Protein AF-A0A167CIT5-F1 (afdb_monomer)

Secondary structure (DSSP, 8-state):
--STTPPSEEEEEEETTEEEEEEEETTEEEETTS--EEEE---HHHHHHHHHHHH---HHHHHHHHTHHHHHHTT-TTTSS---TTS---EEEEEEEEETTEEEEEEEEEEETTEEEEE----------

Sequence (129 aa):
MHLLGSPDGIYQWMNGDSSCNIKKEGHRLTLHNSDTIAGSSVTLLESVNNLLQWSKSSIPSVLLTVTAGPASMLGLHGIKGTLDVGADADFVILSERETTEGKALVIDEVWKFGKRMYQKAHNSSGNDI

pLDDT: mean 91.32, std 12.37, range [38.47, 98.56]

Structure (mmCIF, N/CA/C/O backbone):
data_AF-A0A167CIT5-F1
#
_entry.id   AF-A0A167CIT5-F1
#
loop_
_atom_site.group_PDB
_atom_site.id
_atom_site.type_symbol
_atom_site.label_atom_id
_atom_site.label_alt_id
_atom_site.label_comp_id
_atom_site.label_asym_id
_atom_site.label_entity_id
_atom_site.label_seq_id
_atom_site.pdbx_PDB_ins_code
_atom_site.Cartn_x
_atom_site.Cartn_y
_atom_site.Cartn_z
_atom_site.occupancy
_atom_site.B_iso_or_equiv
_atom_site.auth_seq_id
_atom_site.auth_comp_id
_atom_site.auth_asym_id
_atom_site.auth_atom_id
_atom_site.pdbx_PDB_model_num
ATOM 1 N N . MET A 1 1 ? 2.120 -5.869 -9.625 1.00 60.91 1 MET A N 1
ATOM 2 C CA . MET A 1 1 ? 3.573 -5.664 -9.435 1.00 60.91 1 MET A CA 1
ATOM 3 C C . MET A 1 1 ? 4.235 -7.018 -9.221 1.00 60.91 1 MET A C 1
ATOM 5 O O . MET A 1 1 ? 4.125 -7.547 -8.128 1.00 60.91 1 MET A O 1
ATOM 9 N N . HIS A 1 2 ? 4.852 -7.607 -10.249 1.00 77.56 2 HIS A N 1
ATOM 10 C CA . HIS A 1 2 ? 5.524 -8.913 -10.124 1.00 77.56 2 HIS A CA 1
ATOM 11 C C . HIS A 1 2 ? 6.919 -8.807 -9.473 1.00 77.56 2 HIS A C 1
ATOM 13 O O . HIS A 1 2 ? 7.367 -9.744 -8.829 1.00 77.56 2 HIS A O 1
ATOM 19 N N . LEU A 1 3 ? 7.579 -7.647 -9.595 1.00 90.69 3 LEU A N 1
ATOM 20 C CA . LEU A 1 3 ? 8.964 -7.446 -9.141 1.00 90.69 3 LEU A CA 1
ATOM 21 C C . LEU A 1 3 ? 9.091 -6.909 -7.704 1.00 90.69 3 LEU A C 1
ATOM 23 O O . LEU A 1 3 ? 10.188 -6.887 -7.145 1.00 90.69 3 LEU A O 1
ATOM 27 N N . LEU A 1 4 ? 7.984 -6.491 -7.083 1.00 91.25 4 LEU A N 1
ATOM 28 C CA . LEU A 1 4 ? 7.962 -6.131 -5.664 1.00 91.25 4 LEU A CA 1
ATOM 29 C C . LEU A 1 4 ? 8.240 -7.391 -4.826 1.00 91.25 4 LEU A C 1
ATOM 31 O O . LEU A 1 4 ? 7.553 -8.395 -4.989 1.00 91.25 4 LEU A O 1
ATOM 35 N N . GLY A 1 5 ? 9.246 -7.341 -3.950 1.00 89.81 5 GLY A N 1
ATOM 36 C CA . GLY A 1 5 ? 9.682 -8.488 -3.139 1.00 89.81 5 GLY A CA 1
ATOM 37 C C . GLY A 1 5 ? 10.641 -9.462 -3.839 1.00 89.81 5 GLY A C 1
ATOM 38 O O . GLY A 1 5 ? 11.119 -10.395 -3.202 1.00 89.81 5 GLY A O 1
ATOM 39 N N . SER A 1 6 ? 10.964 -9.244 -5.118 1.00 93.12 6 SER A N 1
ATOM 40 C CA . SER A 1 6 ? 12.013 -10.007 -5.808 1.00 93.12 6 SER A CA 1
ATOM 41 C C . SER A 1 6 ? 13.415 -9.477 -5.459 1.00 93.12 6 SER A C 1
ATOM 43 O O . SER A 1 6 ? 13.545 -8.284 -5.154 1.00 93.12 6 SER A O 1
ATOM 45 N N . PRO A 1 7 ? 14.475 -10.307 -5.525 1.00 95.19 7 PRO A N 1
ATOM 46 C CA . PRO A 1 7 ? 15.859 -9.837 -5.453 1.00 95.19 7 PRO A CA 1
ATOM 47 C C . PRO A 1 7 ? 16.184 -8.791 -6.526 1.00 95.19 7 PRO A C 1
ATOM 49 O O . PRO A 1 7 ? 15.413 -8.558 -7.455 1.00 95.19 7 PRO A O 1
ATOM 52 N N . ASP A 1 8 ? 17.326 -8.131 -6.394 1.00 96.06 8 ASP A N 1
ATOM 53 C CA . ASP A 1 8 ? 17.829 -7.279 -7.470 1.00 96.06 8 ASP A CA 1
ATOM 54 C C . ASP A 1 8 ? 18.334 -8.141 -8.629 1.00 96.06 8 ASP A C 1
ATOM 56 O O . ASP A 1 8 ? 18.877 -9.230 -8.427 1.00 96.06 8 ASP A O 1
ATOM 60 N N . GLY A 1 9 ? 18.112 -7.677 -9.857 1.00 95.62 9 GLY A N 1
ATOM 61 C CA . GLY A 1 9 ? 18.368 -8.483 -11.045 1.00 95.62 9 GLY A CA 1
ATOM 62 C C . GLY A 1 9 ? 17.699 -7.955 -12.307 1.00 95.62 9 GLY A C 1
ATOM 63 O O . GLY A 1 9 ? 17.103 -6.878 -12.324 1.00 95.62 9 GLY A O 1
ATOM 64 N N . ILE A 1 10 ? 17.820 -8.729 -13.383 1.00 95.88 10 ILE A N 1
ATOM 65 C CA . ILE A 1 10 ? 17.223 -8.427 -14.685 1.00 95.88 10 ILE A CA 1
ATOM 66 C C . ILE A 1 10 ? 16.092 -9.420 -14.934 1.00 95.88 10 ILE A C 1
ATOM 68 O O . ILE A 1 10 ? 16.295 -10.630 -14.861 1.00 95.88 10 ILE A O 1
ATOM 72 N N . TYR A 1 11 ? 14.912 -8.896 -15.246 1.00 94.25 11 TYR A N 1
ATOM 73 C CA . TYR A 1 11 ? 13.688 -9.666 -15.413 1.00 94.25 11 TYR A CA 1
ATOM 74 C C . TYR A 1 11 ? 13.092 -9.418 -16.791 1.00 94.25 11 TYR A C 1
ATOM 76 O O . TYR A 1 11 ? 12.956 -8.270 -17.216 1.00 94.25 11 TYR A O 1
ATOM 84 N N . GLN A 1 12 ? 12.707 -10.490 -17.480 1.00 93.50 12 GLN A N 1
ATOM 85 C CA . GLN A 1 12 ? 11.977 -10.371 -18.735 1.00 93.50 12 GLN A CA 1
ATOM 86 C C . GLN A 1 12 ? 10.555 -9.869 -18.460 1.00 93.50 12 GLN A C 1
ATOM 88 O O . GLN A 1 12 ? 9.881 -10.339 -17.541 1.00 93.50 12 GLN A O 1
ATOM 93 N N . TRP A 1 13 ? 10.096 -8.916 -19.263 1.00 89.00 13 TRP A N 1
ATOM 94 C CA . TRP A 1 13 ? 8.768 -8.330 -19.168 1.00 89.00 13 TRP A CA 1
ATOM 95 C C . TRP A 1 13 ? 8.132 -8.209 -20.550 1.00 89.00 13 TRP A C 1
ATOM 97 O O . TRP A 1 13 ? 8.787 -7.841 -21.523 1.00 89.00 13 TRP A O 1
ATOM 107 N N . MET A 1 14 ? 6.835 -8.493 -20.628 1.00 86.44 14 MET A N 1
ATOM 108 C CA . MET A 1 14 ? 6.043 -8.296 -21.840 1.00 86.44 14 MET A CA 1
ATOM 109 C C . MET A 1 14 ? 5.246 -7.000 -21.721 1.00 86.44 14 MET A C 1
ATOM 111 O O . MET A 1 14 ? 4.420 -6.849 -20.821 1.00 86.44 14 MET A O 1
ATOM 115 N N . ASN A 1 15 ? 5.490 -6.067 -22.638 1.00 78.94 15 ASN A N 1
ATOM 116 C CA . ASN A 1 15 ? 4.713 -4.845 -22.788 1.00 78.94 15 ASN A CA 1
ATOM 117 C C . ASN A 1 15 ? 3.872 -4.935 -24.069 1.00 78.94 15 ASN A C 1
ATOM 119 O O . ASN A 1 15 ? 4.346 -4.599 -25.156 1.00 78.94 15 ASN A O 1
ATOM 123 N N . GLY A 1 16 ? 2.643 -5.443 -23.942 1.00 81.94 16 GLY A N 1
ATOM 124 C CA . GLY A 1 16 ? 1.830 -5.828 -25.098 1.00 81.94 16 GLY A CA 1
ATOM 125 C C . GLY A 1 16 ? 2.513 -6.952 -25.880 1.00 81.94 16 GLY A C 1
ATOM 126 O O . GLY A 1 16 ? 2.895 -7.962 -25.292 1.00 81.94 16 GLY A O 1
ATOM 127 N N . ASP A 1 17 ? 2.724 -6.736 -27.178 1.00 85.69 17 ASP A N 1
ATOM 128 C CA . ASP A 1 17 ? 3.361 -7.711 -28.077 1.00 85.69 17 ASP A CA 1
ATOM 129 C C . ASP A 1 17 ? 4.901 -7.652 -28.067 1.00 85.69 17 ASP A C 1
ATOM 131 O O . ASP A 1 17 ? 5.565 -8.427 -28.754 1.00 85.69 17 ASP A O 1
ATOM 135 N N . SER A 1 18 ? 5.500 -6.719 -27.318 1.00 82.38 18 SER A N 1
ATOM 136 C CA . SER A 1 18 ? 6.953 -6.522 -27.278 1.00 82.38 18 SER A CA 1
ATOM 137 C C . SER A 1 18 ? 7.565 -7.032 -25.975 1.00 82.38 18 SER A C 1
ATOM 139 O O . SER A 1 18 ? 7.132 -6.664 -24.883 1.00 82.38 18 SER A O 1
ATOM 141 N N . SER A 1 19 ? 8.629 -7.831 -26.085 1.00 86.44 19 SER A N 1
ATOM 142 C CA . SER A 1 19 ? 9.447 -8.244 -24.940 1.00 86.44 19 SER A CA 1
ATOM 143 C C . SER A 1 19 ? 10.528 -7.201 -24.659 1.00 86.44 19 SER A C 1
ATOM 145 O O . SER A 1 19 ? 11.283 -6.819 -25.552 1.00 86.44 19 SER A O 1
ATOM 147 N N . CYS A 1 20 ? 10.659 -6.793 -23.402 1.00 89.88 20 CYS A N 1
ATOM 148 C CA . CYS A 1 20 ? 11.774 -5.997 -22.903 1.00 89.88 20 CYS A CA 1
ATOM 149 C C . CYS A 1 20 ? 12.357 -6.631 -21.633 1.00 89.88 20 CYS A C 1
ATOM 151 O O . CYS A 1 20 ? 11.809 -7.586 -21.085 1.00 89.88 20 CYS A O 1
ATOM 153 N N . ASN A 1 21 ? 13.489 -6.104 -21.173 1.00 94.75 21 ASN A N 1
ATOM 154 C CA . ASN A 1 21 ? 14.092 -6.499 -19.907 1.00 94.75 21 ASN A CA 1
ATOM 155 C C . ASN A 1 21 ? 14.015 -5.320 -18.939 1.00 94.75 21 ASN A C 1
ATOM 157 O O . ASN A 1 21 ? 14.377 -4.200 -19.303 1.00 94.75 21 ASN A O 1
ATOM 161 N N . ILE A 1 22 ? 13.565 -5.575 -17.715 1.00 95.12 22 ILE A N 1
ATOM 162 C CA . ILE A 1 22 ? 13.522 -4.605 -16.622 1.00 95.12 22 ILE A CA 1
ATOM 163 C C . ILE A 1 22 ? 14.672 -4.918 -15.668 1.00 95.12 22 ILE A C 1
ATOM 165 O O . ILE A 1 22 ? 14.804 -6.044 -15.191 1.00 95.12 22 ILE A O 1
ATOM 169 N N . LYS A 1 23 ? 15.499 -3.917 -15.379 1.00 95.94 23 LYS A N 1
ATOM 170 C CA . LYS A 1 23 ? 16.511 -3.959 -14.327 1.00 95.94 23 LYS A CA 1
ATOM 171 C C . LYS A 1 23 ? 15.875 -3.492 -13.019 1.00 95.94 23 LYS A C 1
ATOM 173 O O . LYS A 1 23 ? 15.287 -2.411 -12.973 1.00 95.94 23 LYS A O 1
ATOM 178 N N . LYS A 1 24 ? 15.999 -4.300 -11.967 1.00 95.44 24 LYS A N 1
ATOM 179 C CA . LYS A 1 24 ? 15.584 -3.965 -10.605 1.00 95.44 24 LYS A CA 1
ATOM 180 C C . LYS A 1 24 ? 16.805 -3.723 -9.724 1.00 95.44 24 LYS A C 1
ATOM 182 O O . LYS A 1 24 ? 17.649 -4.606 -9.599 1.00 95.44 24 LYS A O 1
ATOM 187 N N . GLU A 1 25 ? 16.827 -2.560 -9.081 1.00 94.19 25 GLU A N 1
ATOM 188 C CA . GLU A 1 25 ? 17.807 -2.169 -8.063 1.00 94.19 25 GLU A CA 1
ATOM 189 C C . GLU A 1 25 ? 17.064 -1.511 -6.890 1.00 94.19 25 GLU A C 1
ATOM 191 O O . GLU A 1 25 ? 16.586 -0.377 -6.992 1.00 94.19 25 GLU A O 1
ATOM 196 N N . GLY A 1 26 ? 16.896 -2.240 -5.784 1.00 92.75 26 GLY A N 1
ATOM 197 C CA . GLY A 1 26 ? 16.072 -1.815 -4.651 1.00 92.75 26 GLY A CA 1
ATOM 198 C C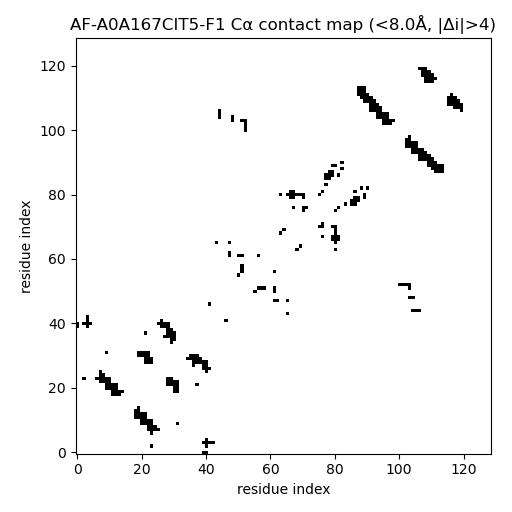 . GLY A 1 26 ? 14.624 -1.497 -5.059 1.00 92.75 26 GLY A C 1
ATOM 199 O O . GLY A 1 26 ? 13.884 -2.375 -5.524 1.00 92.75 26 GLY A O 1
ATOM 200 N N . HIS A 1 27 ? 14.217 -0.234 -4.870 1.00 91.44 27 HIS A N 1
ATOM 201 C CA . HIS A 1 27 ? 12.900 0.307 -5.255 1.00 91.44 27 HIS A CA 1
ATOM 202 C C . HIS A 1 27 ? 12.832 0.822 -6.706 1.00 91.44 27 HIS A C 1
ATOM 204 O O . HIS A 1 27 ? 11.744 1.132 -7.205 1.00 91.44 27 HIS A O 1
ATOM 210 N N . ARG A 1 28 ? 13.985 0.961 -7.377 1.00 93.25 28 ARG A N 1
ATOM 211 C CA . ARG A 1 28 ? 14.094 1.535 -8.723 1.00 93.25 28 ARG A CA 1
ATOM 212 C C . ARG A 1 28 ? 13.981 0.433 -9.772 1.00 93.25 28 ARG A C 1
ATOM 214 O O . ARG A 1 28 ? 14.722 -0.548 -9.748 1.00 93.25 28 ARG A O 1
ATOM 221 N N . LEU A 1 29 ? 13.075 0.643 -10.724 1.00 95.12 29 LEU A N 1
ATOM 222 C CA . LEU A 1 29 ? 12.918 -0.192 -11.909 1.00 95.12 29 LEU A CA 1
ATOM 223 C C . LEU A 1 29 ? 13.238 0.633 -13.153 1.00 95.12 29 LEU A C 1
ATOM 225 O O . LEU A 1 29 ? 12.639 1.692 -13.355 1.00 95.12 29 LEU A O 1
ATOM 229 N N . THR A 1 30 ? 14.140 0.146 -14.000 1.00 95.69 30 THR A N 1
ATOM 230 C CA . THR A 1 30 ? 14.446 0.773 -15.293 1.00 95.69 30 THR A CA 1
ATOM 231 C C . THR A 1 30 ? 14.409 -0.229 -16.435 1.00 95.69 30 THR A C 1
ATOM 233 O O . THR A 1 30 ? 14.553 -1.434 -16.231 1.00 95.69 30 THR A O 1
ATOM 236 N N . LEU A 1 31 ? 14.218 0.256 -17.661 1.00 94.75 31 LEU A N 1
ATOM 237 C CA . LEU A 1 31 ? 14.483 -0.555 -18.846 1.00 94.75 31 LEU A CA 1
ATOM 238 C C . LEU A 1 31 ? 15.978 -0.899 -18.891 1.00 94.75 31 LEU A C 1
ATOM 240 O O . LEU A 1 31 ? 16.832 -0.039 -18.689 1.00 94.75 31 LEU A O 1
ATOM 244 N N . HIS A 1 32 ? 16.305 -2.163 -19.145 1.00 92.75 32 HIS A N 1
ATOM 245 C CA . HIS A 1 32 ? 17.688 -2.618 -19.218 1.00 92.75 32 HIS A CA 1
ATOM 246 C C . HIS A 1 32 ? 18.457 -1.837 -20.296 1.00 92.75 32 HIS A C 1
ATOM 248 O O . HIS A 1 32 ? 17.950 -1.641 -21.400 1.00 92.75 32 HIS A O 1
ATOM 254 N N . ASN A 1 33 ? 19.685 -1.417 -19.977 1.00 92.19 33 ASN A N 1
ATOM 255 C CA . ASN A 1 33 ? 20.523 -0.531 -20.799 1.00 92.19 33 ASN A CA 1
ATOM 256 C C . ASN A 1 33 ? 19.949 0.883 -21.027 1.00 92.19 33 ASN A C 1
ATOM 258 O O . ASN A 1 33 ? 20.282 1.533 -22.015 1.00 92.19 33 ASN A O 1
ATOM 262 N N . SER A 1 34 ? 19.086 1.362 -20.130 1.00 93.44 34 SER A N 1
ATOM 263 C CA . SER A 1 34 ? 18.491 2.696 -20.182 1.00 93.44 34 SER A CA 1
ATOM 264 C C . SER A 1 34 ? 18.236 3.244 -18.769 1.00 93.44 34 SER A C 1
ATOM 266 O O . SER A 1 34 ? 18.132 2.493 -17.798 1.00 93.44 34 SER A O 1
ATOM 268 N N . ASP A 1 35 ? 18.101 4.567 -18.658 1.00 94.00 35 ASP A N 1
ATOM 269 C CA . ASP A 1 35 ? 17.648 5.256 -17.442 1.00 94.00 35 ASP A CA 1
ATOM 270 C C . ASP A 1 35 ? 16.124 5.446 -17.376 1.00 94.00 35 ASP A C 1
ATOM 272 O O . ASP A 1 35 ? 15.600 5.961 -16.386 1.00 94.00 35 ASP A O 1
ATOM 276 N N . THR A 1 36 ? 15.388 5.018 -18.404 1.00 95.12 36 THR A N 1
ATOM 277 C CA . THR A 1 36 ? 13.925 5.109 -18.450 1.00 95.12 36 THR A CA 1
ATOM 278 C C . THR A 1 36 ? 13.295 4.268 -17.344 1.00 95.12 36 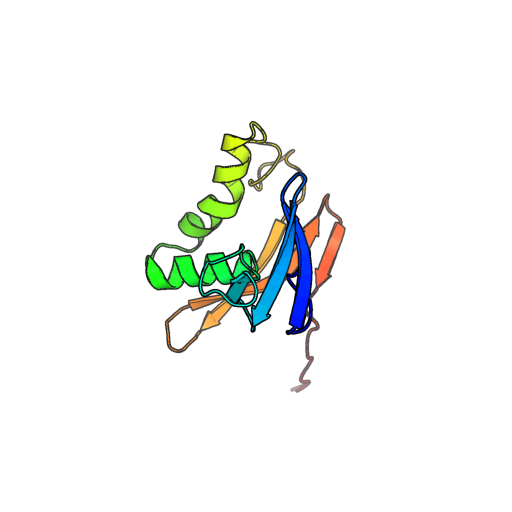THR A C 1
ATOM 280 O O . THR A 1 36 ? 13.513 3.057 -17.278 1.00 95.12 36 THR A O 1
ATOM 283 N N . ILE A 1 37 ? 12.468 4.899 -16.507 1.00 94.50 37 ILE A N 1
ATOM 284 C CA . ILE A 1 37 ? 11.714 4.231 -15.439 1.00 94.50 37 ILE A CA 1
ATOM 285 C C . ILE A 1 37 ? 10.709 3.245 -16.045 1.00 94.50 37 ILE A C 1
ATOM 287 O O . ILE A 1 37 ? 9.960 3.587 -16.958 1.00 94.50 37 ILE A O 1
ATOM 291 N N . ALA A 1 38 ? 10.673 2.030 -15.502 1.00 91.50 38 ALA A N 1
ATOM 292 C CA . ALA A 1 38 ? 9.833 0.930 -15.974 1.00 91.50 38 ALA A CA 1
ATOM 293 C C . ALA A 1 38 ? 8.949 0.373 -14.845 1.00 91.50 38 ALA A C 1
ATOM 295 O O . ALA A 1 38 ? 8.939 -0.823 -14.559 1.00 91.50 38 ALA A O 1
ATOM 296 N N . GLY A 1 39 ? 8.217 1.268 -14.178 1.00 88.69 39 GLY A N 1
ATOM 297 C CA . GLY A 1 39 ? 7.354 0.952 -13.038 1.00 88.69 39 GLY A CA 1
ATOM 298 C C . GLY A 1 39 ? 7.990 1.285 -11.687 1.00 88.69 39 GLY A C 1
ATOM 299 O O . GLY A 1 39 ? 8.894 2.112 -11.596 1.00 88.69 39 GLY A O 1
ATOM 300 N N . SER A 1 40 ? 7.492 0.650 -10.626 1.00 88.62 40 SER A N 1
ATOM 301 C CA . SER A 1 40 ? 7.984 0.819 -9.256 1.00 88.62 40 SER A CA 1
ATOM 302 C C . SER A 1 40 ? 8.015 -0.520 -8.516 1.00 88.62 40 SER A C 1
ATOM 304 O O . SER A 1 40 ? 7.188 -1.396 -8.783 1.00 88.62 40 SER A O 1
ATOM 306 N N . SER A 1 41 ? 8.960 -0.674 -7.587 1.00 93.19 41 SER A N 1
ATOM 307 C CA . SER A 1 41 ? 8.995 -1.758 -6.597 1.00 93.19 41 SER A CA 1
ATOM 308 C C . SER A 1 41 ? 8.863 -1.223 -5.167 1.00 93.19 41 SER A C 1
ATOM 310 O O . SER A 1 41 ? 9.472 -1.763 -4.248 1.00 93.19 41 SER A O 1
ATOM 312 N N . VAL A 1 42 ? 8.054 -0.177 -4.973 1.00 93.75 42 VAL A N 1
ATOM 313 C CA . VAL A 1 42 ? 7.661 0.339 -3.652 1.00 93.75 42 VAL A CA 1
ATOM 314 C C . VAL A 1 42 ? 6.377 -0.332 -3.148 1.00 93.75 42 VAL A C 1
ATOM 316 O O . VAL A 1 42 ? 5.470 -0.647 -3.922 1.00 93.75 42 VAL A O 1
ATOM 319 N N . THR A 1 43 ? 6.275 -0.548 -1.841 1.00 94.25 43 THR A N 1
ATOM 320 C CA . THR A 1 43 ? 5.035 -0.973 -1.181 1.00 94.25 43 THR A CA 1
ATOM 321 C C . THR A 1 43 ? 4.077 0.205 -0.977 1.00 94.25 43 THR A C 1
ATOM 323 O O . THR A 1 43 ? 4.454 1.382 -1.012 1.00 94.25 43 THR A O 1
ATOM 326 N N . LEU A 1 44 ? 2.806 -0.104 -0.7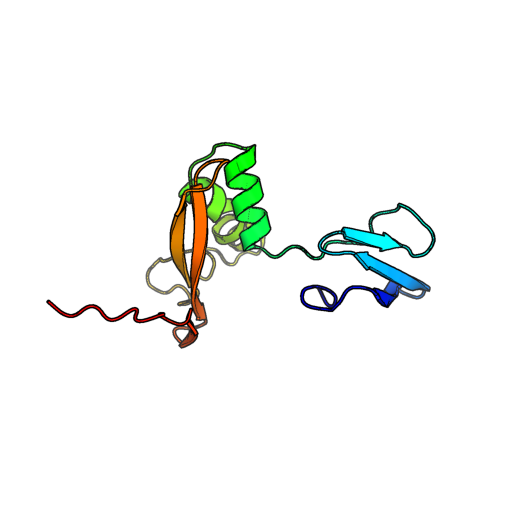08 1.00 95.81 44 LEU A N 1
ATOM 327 C CA . LEU A 1 44 ? 1.815 0.926 -0.398 1.00 95.81 44 LEU A CA 1
ATOM 328 C C . LEU A 1 44 ? 2.142 1.662 0.912 1.00 95.81 44 LEU A C 1
ATOM 330 O O . LEU A 1 44 ? 1.998 2.878 0.968 1.00 95.81 44 LEU A O 1
ATOM 334 N N . LEU A 1 45 ? 2.628 0.953 1.942 1.00 95.88 45 LEU A N 1
ATOM 335 C CA . LEU A 1 45 ? 2.981 1.568 3.227 1.00 95.88 45 LEU A CA 1
ATOM 336 C C . LEU A 1 45 ? 4.191 2.503 3.103 1.00 95.88 45 LEU A C 1
ATOM 338 O O . LEU A 1 45 ? 4.176 3.593 3.665 1.00 95.88 45 LEU A O 1
ATOM 342 N N . GLU A 1 46 ? 5.214 2.116 2.338 1.00 95.19 46 GLU A N 1
ATOM 343 C CA . GLU A 1 46 ? 6.341 3.008 2.028 1.00 95.19 46 GLU A CA 1
ATOM 344 C C . GLU A 1 46 ? 5.855 4.266 1.294 1.00 95.19 46 GLU A C 1
ATOM 346 O O . GLU A 1 46 ? 6.239 5.372 1.659 1.00 95.19 46 GLU A O 1
ATOM 351 N N . SER A 1 47 ? 4.939 4.124 0.329 1.00 96.25 47 SER A N 1
ATOM 352 C CA . SER A 1 47 ? 4.342 5.273 -0.375 1.00 96.25 47 SER A CA 1
ATOM 353 C C . SER A 1 47 ? 3.555 6.194 0.566 1.00 96.25 47 SER A C 1
ATOM 355 O O . SER A 1 47 ? 3.663 7.414 0.465 1.00 96.25 47 SER A O 1
ATOM 357 N N . VAL A 1 48 ? 2.797 5.619 1.506 1.00 97.06 48 VAL A N 1
ATOM 358 C CA . VAL A 1 48 ? 2.071 6.355 2.555 1.00 97.06 48 VAL A CA 1
ATOM 359 C C . VAL A 1 48 ? 3.036 7.124 3.453 1.00 97.06 48 VAL A C 1
ATOM 361 O O . VAL A 1 48 ? 2.820 8.307 3.700 1.00 97.06 48 VAL A O 1
ATOM 364 N N . ASN A 1 49 ? 4.116 6.487 3.909 1.00 96.69 49 ASN A N 1
ATOM 365 C CA . ASN A 1 49 ? 5.116 7.135 4.755 1.00 96.69 49 ASN A CA 1
ATOM 366 C C . ASN A 1 49 ? 5.856 8.252 4.012 1.00 96.69 49 ASN A C 1
ATOM 368 O O . ASN A 1 49 ? 6.015 9.336 4.569 1.00 96.69 49 ASN A O 1
ATOM 372 N N . ASN A 1 50 ? 6.211 8.042 2.741 1.00 95.25 50 ASN A N 1
ATOM 373 C CA . ASN A 1 50 ? 6.779 9.089 1.892 1.00 95.25 50 ASN A CA 1
ATOM 374 C C . ASN A 1 50 ? 5.817 10.281 1.775 1.00 95.25 50 ASN A C 1
ATOM 376 O O . ASN A 1 50 ? 6.208 11.423 2.001 1.00 95.25 50 ASN A O 1
ATOM 380 N N . LEU A 1 51 ? 4.534 10.030 1.487 1.00 96.31 51 LEU A N 1
ATOM 381 C CA . LEU A 1 51 ? 3.536 11.094 1.368 1.00 96.31 51 LEU A CA 1
ATOM 382 C C . LEU A 1 51 ? 3.329 11.842 2.692 1.00 96.31 51 LEU A C 1
ATOM 384 O O . LEU A 1 51 ? 3.219 13.070 2.692 1.00 96.31 51 LEU A O 1
ATOM 388 N N . LEU A 1 52 ? 3.311 11.128 3.817 1.00 95.06 52 LEU A N 1
ATOM 389 C CA . LEU A 1 52 ? 3.220 11.721 5.149 1.00 95.06 52 LEU A CA 1
ATOM 390 C C . LEU A 1 52 ? 4.418 12.642 5.420 1.00 95.06 52 LEU A C 1
ATOM 392 O O . LEU A 1 52 ? 4.244 13.799 5.809 1.00 95.06 52 LEU A O 1
ATOM 396 N N . GLN A 1 53 ? 5.631 12.159 5.147 1.00 93.88 53 GLN A N 1
ATOM 397 C CA . GLN A 1 53 ? 6.864 12.910 5.359 1.00 93.88 53 GLN A CA 1
ATOM 398 C C . GLN A 1 53 ? 6.989 14.124 4.437 1.00 93.88 53 GLN A C 1
ATOM 400 O O . GLN A 1 53 ? 7.432 15.177 4.897 1.00 93.88 53 GLN A O 1
ATOM 405 N N . TRP A 1 54 ? 6.615 14.005 3.163 1.00 94.81 54 TRP A N 1
ATOM 406 C CA . TRP A 1 54 ? 6.784 15.075 2.177 1.00 94.81 54 TRP A CA 1
ATOM 407 C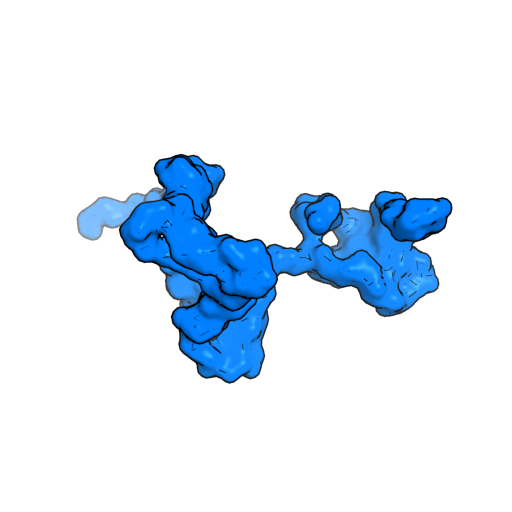 C . TRP A 1 54 ? 5.698 16.140 2.272 1.00 94.81 54 TRP A C 1
ATOM 409 O O . TRP A 1 54 ? 5.998 17.326 2.183 1.00 94.81 54 TRP A O 1
ATOM 419 N N . SER A 1 55 ? 4.441 15.735 2.472 1.00 94.56 55 SER A N 1
ATOM 420 C CA . SER A 1 55 ? 3.319 16.680 2.508 1.00 94.56 55 SER A CA 1
ATOM 421 C C . SER A 1 55 ? 3.086 17.298 3.886 1.00 94.56 55 SER A C 1
ATOM 423 O O . SER A 1 55 ? 2.371 18.292 3.982 1.00 94.56 55 SER A O 1
ATOM 425 N N . LYS A 1 56 ? 3.632 16.694 4.955 1.00 90.06 56 LYS A N 1
ATOM 426 C CA . LYS A 1 56 ? 3.361 17.060 6.359 1.00 90.06 56 LYS A CA 1
ATOM 427 C C . LYS A 1 56 ? 1.863 17.070 6.715 1.00 90.06 56 LYS A C 1
ATOM 429 O O . LYS A 1 56 ? 1.455 17.720 7.675 1.00 90.06 56 LYS A O 1
ATOM 434 N N . SER A 1 57 ? 1.044 16.346 5.949 1.00 95.12 57 SER A N 1
ATOM 435 C CA . SER A 1 57 ? -0.384 16.165 6.223 1.00 95.12 57 SER A CA 1
ATOM 436 C C 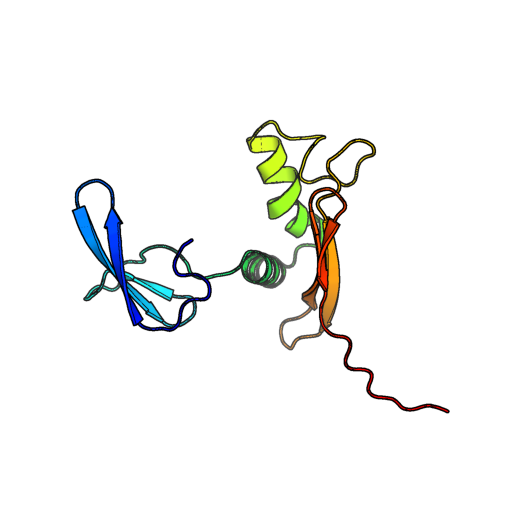. SER A 1 57 ? -0.611 15.261 7.437 1.00 95.12 57 SER A C 1
ATOM 438 O O . SER A 1 57 ? 0.302 14.596 7.921 1.00 95.12 57 SER A O 1
ATOM 440 N N . SER A 1 58 ? -1.844 15.209 7.938 1.00 95.12 58 SER A N 1
ATOM 441 C CA . SER A 1 58 ? -2.204 14.290 9.019 1.00 95.12 58 SER A CA 1
ATOM 442 C C . SER A 1 58 ? -2.309 12.841 8.522 1.00 95.12 58 SER A C 1
ATOM 444 O O . SER A 1 58 ? -2.624 12.589 7.356 1.00 95.12 58 SER A O 1
ATOM 446 N N . ILE A 1 59 ? -2.106 11.881 9.430 1.00 95.56 59 ILE A N 1
ATOM 447 C CA . ILE A 1 59 ? -2.263 10.446 9.142 1.00 95.56 59 ILE A CA 1
ATOM 448 C C . ILE A 1 59 ? -3.642 10.131 8.529 1.00 95.56 59 ILE A C 1
ATOM 450 O O . ILE A 1 59 ? -3.661 9.496 7.474 1.00 95.56 59 ILE A O 1
ATOM 454 N N . PRO A 1 60 ? -4.787 10.596 9.082 1.00 95.81 60 PRO A N 1
ATOM 455 C CA . PRO A 1 60 ? -6.092 10.330 8.475 1.00 95.81 60 PRO A CA 1
ATOM 456 C C . PRO A 1 60 ? -6.197 10.831 7.032 1.00 95.81 60 PRO A C 1
ATOM 458 O O . PRO A 1 60 ? -6.647 10.088 6.163 1.00 95.81 60 PRO A O 1
ATOM 461 N N . SER A 1 61 ? -5.724 12.051 6.750 1.00 96.94 61 SER A N 1
ATOM 462 C CA . SER A 1 61 ? -5.770 12.621 5.399 1.00 96.94 61 SER A CA 1
ATOM 463 C C . SER A 1 61 ? -4.949 11.808 4.404 1.00 96.94 61 SER A C 1
ATOM 465 O O . SER A 1 61 ? -5.411 11.552 3.296 1.00 96.94 61 SER A O 1
ATOM 467 N N . VAL A 1 62 ? -3.753 11.362 4.798 1.00 97.25 62 VAL A N 1
ATOM 468 C CA . VAL A 1 62 ? -2.906 10.515 3.949 1.00 97.25 62 VAL A CA 1
ATOM 469 C C . VAL A 1 62 ? -3.557 9.152 3.721 1.00 97.25 62 VAL A C 1
ATOM 471 O O . VAL A 1 62 ? -3.616 8.696 2.580 1.00 97.25 62 VAL A O 1
ATOM 474 N N . LEU A 1 63 ? -4.094 8.513 4.765 1.00 97.38 63 LEU A N 1
ATOM 475 C CA . LEU A 1 63 ? -4.738 7.203 4.637 1.00 97.38 63 LEU A CA 1
ATOM 476 C C . LEU A 1 63 ? -5.947 7.246 3.695 1.00 97.38 63 LEU A C 1
ATOM 478 O O . LEU A 1 63 ? -6.096 6.336 2.883 1.00 97.38 63 LEU A O 1
ATOM 482 N N . LEU A 1 64 ? -6.741 8.324 3.706 1.00 97.38 64 LEU A N 1
ATOM 483 C CA . LEU A 1 64 ? -7.859 8.498 2.768 1.00 97.38 64 LEU A CA 1
ATOM 484 C C . LEU A 1 64 ? -7.423 8.411 1.296 1.00 97.38 64 LEU A C 1
ATOM 486 O O . LEU A 1 64 ? -8.183 7.900 0.471 1.00 97.38 64 LEU A O 1
ATOM 490 N N . THR A 1 65 ? -6.203 8.849 0.958 1.00 97.81 65 THR A N 1
ATOM 491 C CA . THR A 1 65 ? -5.682 8.797 -0.425 1.00 97.81 65 THR A CA 1
ATOM 492 C C . THR A 1 65 ? -5.446 7.375 -0.935 1.00 97.81 65 THR A C 1
ATOM 494 O O . THR A 1 65 ? -5.436 7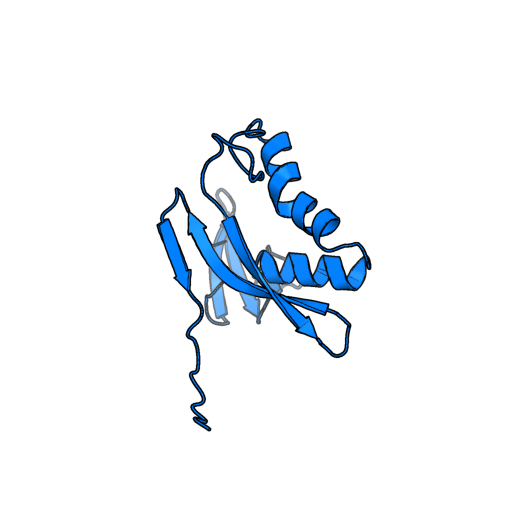.153 -2.144 1.00 97.81 65 THR A O 1
ATOM 497 N N . VAL A 1 66 ? -5.300 6.405 -0.029 1.00 97.50 66 VAL A N 1
ATOM 498 C CA . VAL A 1 66 ? -5.036 4.996 -0.355 1.00 97.50 66 VAL A CA 1
ATOM 499 C C . VAL A 1 66 ? -6.161 4.050 0.081 1.00 97.50 66 VAL A C 1
ATOM 501 O O . VAL A 1 66 ? -6.086 2.856 -0.200 1.00 97.50 66 VAL A O 1
ATOM 504 N N . THR A 1 67 ? -7.210 4.562 0.734 1.00 98.12 67 THR A N 1
ATOM 505 C CA . THR A 1 67 ? -8.392 3.793 1.157 1.00 98.12 67 THR A CA 1
ATOM 506 C C . THR A 1 67 ? -9.673 4.312 0.495 1.00 98.12 67 THR A C 1
ATOM 508 O O . THR A 1 67 ? -10.067 3.816 -0.562 1.00 98.12 67 THR A O 1
ATOM 511 N N . ALA A 1 68 ? -10.323 5.318 1.084 1.00 97.94 68 ALA A N 1
ATOM 512 C CA . ALA A 1 68 ? -11.624 5.828 0.661 1.00 97.94 68 ALA A CA 1
ATOM 513 C C . ALA A 1 68 ? -11.590 6.469 -0.736 1.00 97.94 68 ALA A C 1
ATOM 515 O O . ALA A 1 68 ? -12.539 6.311 -1.502 1.00 97.94 68 ALA A O 1
ATOM 516 N N . GLY A 1 69 ? -10.497 7.154 -1.093 1.00 97.88 69 GLY A N 1
ATOM 517 C CA . GLY A 1 69 ? -10.326 7.783 -2.406 1.00 97.88 69 GLY A CA 1
ATOM 518 C C . GLY A 1 69 ? -10.422 6.770 -3.555 1.00 97.88 69 GLY A C 1
ATOM 519 O O . GLY A 1 69 ? -11.341 6.875 -4.373 1.00 97.88 69 GLY A O 1
ATOM 520 N N . PRO A 1 70 ? -9.544 5.749 -3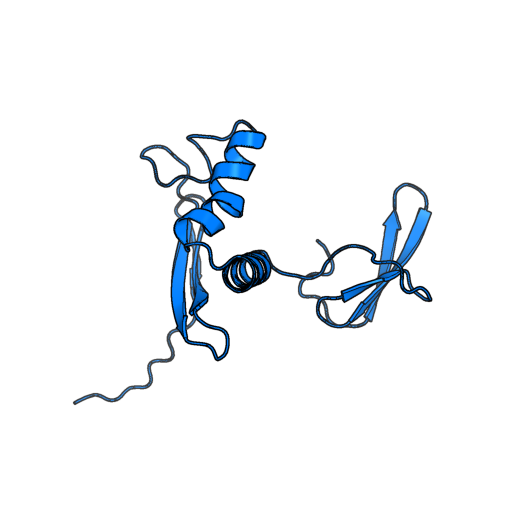.604 1.00 98.12 70 PRO A N 1
ATOM 521 C CA . PRO A 1 70 ? -9.624 4.687 -4.605 1.00 98.12 70 PRO A CA 1
ATOM 522 C C . PRO A 1 70 ? -10.939 3.900 -4.561 1.00 98.12 70 PRO A C 1
ATOM 524 O O . PRO A 1 70 ? -11.479 3.570 -5.615 1.00 98.12 70 PRO A O 1
ATOM 527 N N . ALA A 1 71 ? -11.488 3.622 -3.370 1.00 98.31 71 ALA A N 1
ATOM 528 C CA . ALA A 1 71 ? -12.769 2.926 -3.250 1.00 98.31 71 ALA A CA 1
ATOM 529 C C . ALA A 1 71 ? -13.912 3.722 -3.899 1.00 98.31 71 ALA A C 1
ATOM 531 O O . ALA A 1 71 ? -14.690 3.163 -4.666 1.00 98.31 71 ALA A O 1
ATOM 532 N N . SER A 1 72 ? -13.977 5.033 -3.657 1.00 97.81 72 SER A N 1
ATOM 533 C CA . SER A 1 72 ? -14.964 5.916 -4.281 1.00 97.81 72 SER A CA 1
ATOM 534 C C . SER A 1 72 ? -14.801 5.972 -5.802 1.00 97.81 72 SER A C 1
ATOM 536 O O . SER A 1 72 ? -15.772 5.765 -6.529 1.00 97.81 72 SER A O 1
ATOM 538 N N . MET A 1 73 ? -13.564 6.138 -6.290 1.00 98.19 73 MET A N 1
ATOM 539 C CA . MET A 1 73 ? -13.249 6.165 -7.726 1.00 98.19 73 MET A CA 1
ATOM 540 C C . MET A 1 73 ? -13.717 4.899 -8.462 1.00 98.19 73 MET A C 1
ATOM 542 O O . MET A 1 73 ? -14.114 4.970 -9.622 1.00 98.19 73 MET A O 1
ATOM 546 N N . LEU A 1 74 ? -13.682 3.747 -7.788 1.00 98.25 74 LEU A N 1
ATOM 547 C CA . LEU A 1 74 ? -14.093 2.454 -8.338 1.00 98.25 74 LEU A CA 1
ATOM 548 C C . LEU A 1 74 ? -15.566 2.100 -8.061 1.00 98.25 74 LEU A C 1
ATOM 550 O O . LEU A 1 74 ? -15.992 1.000 -8.402 1.00 98.25 74 LEU A O 1
ATOM 554 N N . GLY A 1 75 ? -16.345 2.990 -7.436 1.00 98.00 75 GLY A N 1
ATOM 555 C CA . GLY A 1 75 ? -17.746 2.721 -7.089 1.00 98.00 75 GLY A CA 1
ATOM 556 C C . GLY A 1 75 ? -17.934 1.729 -5.933 1.00 98.00 75 GLY A C 1
ATOM 557 O O . GLY A 1 75 ? -18.999 1.140 -5.800 1.00 98.00 75 GLY A O 1
ATOM 558 N N . LEU A 1 76 ? -16.914 1.546 -5.091 1.00 98.19 76 LEU A N 1
ATOM 559 C CA . LEU A 1 76 ? -16.890 0.625 -3.946 1.00 98.19 76 LEU A CA 1
ATOM 560 C C . LEU A 1 76 ? -17.061 1.335 -2.592 1.00 98.19 76 LEU A C 1
ATOM 562 O O . LEU A 1 76 ? -16.790 0.744 -1.544 1.00 98.19 76 LEU A O 1
ATOM 566 N N . HIS A 1 77 ? -17.466 2.606 -2.592 1.00 95.69 77 HIS A N 1
ATOM 567 C CA . HIS A 1 77 ? -17.734 3.349 -1.359 1.00 95.69 77 HIS A CA 1
ATOM 568 C C . HIS A 1 77 ? -18.797 2.632 -0.507 1.00 95.69 77 HIS A C 1
ATOM 570 O O . HIS A 1 77 ? -19.724 2.025 -1.038 1.00 95.69 77 HIS A O 1
ATOM 576 N N . GLY A 1 78 ? -18.640 2.656 0.817 1.00 94.81 78 GLY A N 1
ATOM 577 C CA . GLY A 1 78 ? -19.511 1.920 1.746 1.00 94.81 78 GLY A CA 1
ATOM 578 C C . GLY A 1 78 ? -19.248 0.408 1.823 1.00 94.81 78 GLY A C 1
ATOM 579 O O . GLY A 1 78 ? -19.714 -0.227 2.760 1.00 94.81 78 GLY A O 1
ATOM 580 N N . ILE A 1 79 ? -18.472 -0.167 0.893 1.00 97.94 79 ILE A N 1
ATOM 581 C CA . ILE A 1 79 ? -18.066 -1.586 0.907 1.00 97.94 79 ILE A CA 1
ATOM 582 C C . ILE A 1 79 ? -16.568 -1.725 1.207 1.00 97.94 79 ILE A C 1
ATOM 584 O O . ILE A 1 79 ? -16.170 -2.582 1.992 1.00 97.94 79 ILE A O 1
ATOM 588 N N . LYS A 1 80 ? -15.725 -0.887 0.588 1.00 98.25 80 LYS A N 1
ATOM 589 C CA . LYS A 1 80 ? -14.262 -0.866 0.749 1.00 98.25 80 LYS A CA 1
ATOM 590 C C . LYS A 1 80 ? -13.773 0.511 1.183 1.00 98.25 80 LYS A C 1
ATOM 592 O O . LYS A 1 80 ? -14.408 1.528 0.922 1.00 98.25 80 LYS A O 1
ATOM 597 N N . GLY A 1 81 ? -12.589 0.537 1.795 1.00 97.25 81 GLY A N 1
ATOM 598 C CA . GLY A 1 81 ? -11.898 1.780 2.146 1.00 97.25 81 GLY A CA 1
ATOM 599 C C . GLY A 1 81 ? -12.535 2.566 3.297 1.00 97.25 81 GLY A C 1
ATOM 600 O O . GLY A 1 81 ? -12.144 3.709 3.514 1.00 97.25 81 GLY A O 1
ATOM 601 N N . THR A 1 82 ? -13.482 1.964 4.023 1.00 97.44 82 THR A N 1
ATOM 602 C CA . THR A 1 82 ? -14.159 2.525 5.200 1.00 97.44 82 THR A CA 1
ATOM 603 C C . THR A 1 82 ? -14.215 1.492 6.333 1.00 97.44 82 THR A C 1
ATOM 605 O O . THR A 1 82 ? -14.016 0.303 6.091 1.00 97.44 82 THR A O 1
ATOM 608 N N . LEU A 1 83 ? -14.487 1.951 7.556 1.00 97.19 83 LEU A N 1
ATOM 609 C CA . LEU A 1 83 ? -14.741 1.122 8.743 1.00 97.19 83 LEU A CA 1
ATOM 610 C C . LEU A 1 83 ? -16.223 1.154 9.165 1.00 97.19 83 LEU A C 1
ATOM 612 O O . LEU A 1 83 ? -16.552 0.840 10.308 1.00 97.19 83 LEU A O 1
ATOM 616 N N . ASP A 1 84 ? -17.113 1.564 8.259 1.00 97.38 84 ASP A N 1
ATOM 617 C CA . ASP A 1 84 ? -18.552 1.616 8.511 1.00 97.38 84 ASP A CA 1
ATOM 618 C C . ASP A 1 84 ? -19.153 0.219 8.724 1.00 97.38 84 ASP A C 1
ATOM 620 O O . ASP A 1 84 ? -18.702 -0.788 8.170 1.00 97.38 84 ASP A O 1
ATOM 624 N N . VAL A 1 85 ? -20.232 0.159 9.507 1.00 97.75 85 VAL A N 1
ATOM 625 C CA . VAL A 1 85 ? -20.991 -1.079 9.714 1.00 97.75 85 VAL A CA 1
ATOM 626 C C . VAL A 1 85 ? -21.529 -1.586 8.374 1.00 97.75 85 VAL A C 1
ATOM 628 O O . VAL A 1 85 ? -22.189 -0.853 7.644 1.00 97.75 85 VAL A O 1
ATOM 631 N N . GLY A 1 86 ? -21.283 -2.864 8.082 1.00 96.94 86 GLY A N 1
ATOM 632 C CA . GLY A 1 86 ? -21.716 -3.511 6.840 1.00 96.94 86 GLY A CA 1
ATOM 633 C C . GLY A 1 86 ? -20.694 -3.453 5.702 1.00 96.94 86 GLY A C 1
ATOM 634 O O . GLY A 1 86 ? -20.887 -4.153 4.710 1.00 96.94 86 GLY A O 1
ATOM 635 N N . ALA A 1 87 ? -19.601 -2.696 5.850 1.00 98.38 87 ALA A N 1
ATOM 636 C CA . ALA A 1 87 ? -18.459 -2.779 4.947 1.00 98.38 87 ALA A CA 1
ATOM 637 C C . ALA A 1 87 ? -17.696 -4.102 5.134 1.00 98.38 87 ALA A C 1
ATOM 639 O O . ALA A 1 87 ? -17.807 -4.775 6.166 1.00 98.38 87 ALA A O 1
ATOM 640 N N . ASP A 1 88 ? -16.879 -4.470 4.146 1.00 98.50 88 ASP A N 1
ATOM 641 C CA . ASP A 1 88 ? -15.988 -5.613 4.303 1.00 98.50 88 ASP A CA 1
ATOM 642 C C . ASP A 1 88 ? -14.972 -5.336 5.412 1.00 98.50 88 ASP A C 1
ATOM 644 O O . ASP A 1 88 ? -14.357 -4.271 5.459 1.00 98.50 88 ASP A O 1
ATOM 648 N N . ALA A 1 89 ? -14.741 -6.330 6.272 1.00 98.25 89 ALA A N 1
ATOM 649 C CA . ALA A 1 89 ? -13.752 -6.267 7.346 1.00 98.25 89 ALA A CA 1
ATOM 650 C C . ALA A 1 89 ? -12.309 -6.405 6.805 1.00 98.25 89 ALA A C 1
ATOM 652 O O . ALA A 1 89 ? -11.584 -7.350 7.133 1.00 98.25 89 ALA A O 1
ATOM 653 N N . ASP A 1 90 ? -11.929 -5.456 5.948 1.00 98.31 90 ASP A N 1
ATOM 654 C CA . ASP A 1 90 ? -10.610 -5.243 5.365 1.00 98.31 90 ASP A CA 1
ATOM 655 C C . ASP A 1 90 ? -9.963 -4.036 6.054 1.00 98.31 90 ASP A C 1
ATOM 657 O O . ASP A 1 90 ? -10.264 -2.885 5.738 1.00 98.31 90 ASP A O 1
ATOM 661 N N . PHE A 1 91 ? -9.066 -4.287 7.003 1.00 97.94 91 PHE A N 1
ATOM 662 C CA . PHE A 1 91 ? -8.402 -3.227 7.757 1.00 97.94 91 PHE A CA 1
ATOM 663 C C . PHE A 1 91 ? -6.973 -3.613 8.129 1.00 97.94 91 PHE A C 1
ATOM 665 O O . PHE A 1 91 ? -6.553 -4.765 8.015 1.00 97.94 91 PHE A O 1
ATOM 672 N N . VAL A 1 92 ? -6.208 -2.624 8.572 1.00 98.06 92 VAL A N 1
ATOM 673 C CA . VAL A 1 92 ? -4.852 -2.808 9.087 1.00 98.06 92 VAL A CA 1
ATOM 674 C C . VAL A 1 92 ? -4.756 -2.208 10.479 1.00 98.06 92 VAL A C 1
ATOM 676 O O . VAL A 1 92 ? -5.400 -1.200 10.766 1.00 98.06 92 VAL A O 1
ATOM 679 N N . ILE A 1 93 ? -3.940 -2.822 11.329 1.00 98.00 93 ILE A N 1
ATOM 680 C CA . ILE A 1 93 ? -3.521 -2.233 12.601 1.00 98.00 93 ILE A CA 1
ATOM 681 C C . ILE A 1 93 ? -2.128 -1.659 12.386 1.00 98.00 93 ILE A C 1
ATOM 683 O O . ILE A 1 93 ? -1.234 -2.364 11.910 1.00 98.00 93 ILE A O 1
ATOM 687 N N . LEU A 1 94 ? -1.975 -0.370 12.684 1.00 97.00 94 LEU A N 1
ATOM 688 C CA . LEU A 1 94 ? -0.744 0.378 12.468 1.00 97.00 94 LEU A CA 1
ATOM 689 C C . LEU A 1 94 ? -0.248 0.959 13.791 1.00 97.00 94 LEU A C 1
ATOM 691 O O . LEU A 1 94 ? -1.029 1.569 14.521 1.00 97.00 94 LEU A O 1
ATOM 695 N N . SER A 1 95 ? 1.054 0.851 14.037 1.00 96.25 95 SER A N 1
ATOM 696 C CA . SER A 1 95 ? 1.748 1.612 15.075 1.00 96.25 95 SER A CA 1
ATOM 697 C C . SER A 1 95 ? 2.469 2.810 14.474 1.00 96.25 95 SER A C 1
ATOM 699 O O . SER A 1 95 ? 2.970 2.758 13.347 1.00 96.25 95 SER A O 1
ATOM 701 N N . GLU A 1 96 ? 2.587 3.875 15.260 1.00 95.25 96 GLU A N 1
ATOM 702 C CA . GLU A 1 96 ? 3.463 5.004 14.957 1.00 95.25 96 GLU A CA 1
ATOM 703 C C . GLU A 1 96 ? 4.872 4.740 15.502 1.00 95.25 96 GLU A C 1
ATOM 705 O O . GLU A 1 96 ? 5.051 4.281 16.631 1.00 95.25 96 GLU A O 1
ATOM 710 N N . ARG A 1 97 ? 5.889 5.057 14.702 1.00 92.94 97 ARG A N 1
ATOM 711 C CA . ARG A 1 97 ? 7.297 5.030 15.093 1.00 92.94 97 ARG A CA 1
ATOM 712 C C . ARG A 1 97 ? 7.926 6.391 14.831 1.00 92.94 97 ARG A C 1
ATOM 714 O O . ARG A 1 97 ? 7.782 6.943 13.743 1.00 92.94 97 ARG A O 1
ATOM 721 N N . GLU A 1 98 ? 8.682 6.886 15.803 1.00 90.44 98 GLU A N 1
ATOM 722 C CA . GLU A 1 98 ? 9.519 8.070 15.620 1.00 90.44 98 GLU A CA 1
ATOM 723 C C . GLU A 1 98 ? 10.753 7.739 14.768 1.00 90.44 98 GLU A C 1
ATOM 725 O O . GLU A 1 98 ? 11.431 6.724 14.968 1.00 90.44 98 GLU A O 1
ATOM 730 N N . THR A 1 99 ? 11.041 8.606 13.804 1.00 86.06 99 THR A N 1
ATOM 731 C CA . THR A 1 99 ? 12.207 8.550 12.917 1.00 86.06 99 THR A CA 1
ATOM 732 C C . THR A 1 99 ? 12.916 9.903 12.922 1.00 86.06 99 THR A C 1
ATOM 734 O O . THR A 1 99 ? 12.380 10.900 13.403 1.00 86.06 99 THR A O 1
ATOM 737 N N . THR A 1 100 ? 14.114 9.973 12.341 1.00 85.56 100 THR A N 1
ATOM 738 C CA . THR A 1 100 ? 14.854 11.237 12.176 1.00 85.56 100 THR A CA 1
ATOM 739 C C . THR A 1 100 ? 14.104 12.277 11.340 1.00 85.56 100 THR A C 1
ATOM 741 O O . THR A 1 100 ? 14.390 13.464 11.440 1.00 85.56 100 THR A O 1
ATOM 744 N N . GLU A 1 101 ? 13.139 11.844 10.527 1.00 80.56 101 GLU A N 1
ATOM 745 C CA . GLU A 1 101 ? 12.390 12.679 9.581 1.00 80.56 101 GLU A CA 1
ATOM 746 C C . GLU A 1 101 ? 10.943 12.953 10.043 1.00 80.56 101 GLU A C 1
ATOM 748 O O . GLU A 1 101 ? 10.155 13.584 9.328 1.00 80.56 101 GLU A O 1
ATOM 753 N N . GLY A 1 102 ? 10.601 12.506 11.259 1.00 84.44 102 GLY A N 1
ATOM 754 C CA . GLY A 1 102 ? 9.279 12.604 11.875 1.00 84.44 102 GLY A CA 1
ATOM 755 C C . GLY A 1 102 ? 8.643 11.234 12.107 1.00 84.44 102 GLY A C 1
ATOM 756 O O . GLY A 1 102 ? 9.330 10.229 12.283 1.00 84.44 102 GLY A O 1
ATOM 757 N N . LYS A 1 103 ? 7.313 11.177 12.087 1.00 87.81 103 LYS A N 1
ATOM 758 C CA . LYS A 1 103 ? 6.560 9.943 12.330 1.00 87.81 103 LYS A CA 1
ATOM 759 C C . LYS A 1 103 ? 6.478 9.065 11.084 1.00 87.81 103 LYS A C 1
ATOM 761 O O . LYS A 1 103 ? 6.268 9.566 9.981 1.00 87.81 103 LYS A O 1
ATOM 766 N N . ALA A 1 104 ? 6.574 7.756 11.279 1.00 94.38 104 ALA A N 1
ATOM 767 C CA . ALA A 1 104 ? 6.321 6.742 10.264 1.00 94.38 104 ALA A CA 1
ATOM 768 C C . ALA A 1 104 ? 5.337 5.691 10.790 1.00 94.38 104 ALA A C 1
ATOM 770 O O . ALA A 1 104 ? 5.356 5.341 11.969 1.00 94.38 104 ALA A O 1
ATOM 771 N N . LEU A 1 105 ? 4.496 5.165 9.907 1.00 96.94 105 LEU A N 1
ATOM 772 C CA . LEU A 1 105 ? 3.564 4.086 10.206 1.00 96.94 105 LEU A CA 1
ATOM 773 C C . LEU A 1 105 ? 4.221 2.730 9.953 1.00 96.94 105 LEU A C 1
ATOM 775 O O . LEU A 1 105 ? 4.923 2.535 8.957 1.00 96.94 105 LEU A O 1
ATOM 779 N N . VAL A 1 106 ? 3.954 1.780 10.842 1.00 96.88 106 VAL A N 1
ATOM 780 C CA . VAL A 1 106 ? 4.400 0.388 10.749 1.00 96.88 106 VAL A CA 1
ATOM 781 C C . VAL A 1 106 ? 3.177 -0.515 10.823 1.00 96.88 106 VAL A C 1
ATOM 783 O O . VAL A 1 106 ? 2.323 -0.313 11.678 1.00 96.88 106 VAL A O 1
ATOM 786 N N . ILE A 1 107 ? 3.088 -1.510 9.939 1.00 97.25 107 ILE A N 1
ATOM 787 C CA . ILE A 1 107 ? 2.012 -2.506 9.987 1.00 97.25 107 ILE A CA 1
ATOM 788 C C . ILE A 1 107 ? 2.285 -3.498 11.113 1.00 97.25 107 ILE A C 1
ATOM 790 O O . ILE A 1 107 ? 3.322 -4.164 11.120 1.00 97.25 107 ILE A O 1
ATOM 794 N N . ASP A 1 108 ? 1.313 -3.635 12.006 1.00 97.81 108 ASP A N 1
ATOM 795 C CA . ASP A 1 108 ? 1.294 -4.679 13.024 1.00 97.81 108 ASP A CA 1
ATOM 796 C C . ASP A 1 108 ? 0.393 -5.835 12.601 1.00 97.81 108 ASP A C 1
ATOM 798 O O . ASP A 1 108 ? 0.788 -6.990 12.731 1.00 97.81 108 ASP A O 1
ATOM 802 N N . GLU A 1 109 ? -0.780 -5.551 12.026 1.00 98.44 109 GLU A N 1
ATOM 803 C CA . GLU A 1 109 ? -1.696 -6.585 11.540 1.00 98.44 109 GLU A CA 1
ATOM 804 C C . GLU A 1 109 ? -2.355 -6.207 10.212 1.00 98.44 109 GLU A C 1
ATOM 806 O O . GLU A 1 109 ? -2.599 -5.033 9.930 1.00 98.44 109 GLU A O 1
ATOM 811 N N . VAL A 1 110 ? -2.692 -7.223 9.415 1.00 98.44 110 VAL A N 1
ATOM 812 C CA . VAL A 1 110 ? -3.498 -7.077 8.194 1.00 98.44 110 VAL A CA 1
ATOM 813 C C . VAL A 1 110 ? -4.683 -8.019 8.275 1.00 98.44 110 VAL A C 1
ATOM 815 O O . VAL A 1 110 ? -4.507 -9.219 8.486 1.00 98.44 110 VAL A O 1
ATOM 818 N N . TRP A 1 111 ? -5.876 -7.485 8.052 1.00 98.56 111 TRP A N 1
ATOM 819 C CA . TRP A 1 111 ? -7.136 -8.208 8.066 1.00 98.56 111 TRP A CA 1
ATOM 820 C C . TRP A 1 111 ? -7.823 -8.085 6.714 1.00 98.56 111 TRP A C 1
ATOM 822 O O . TRP A 1 111 ? -7.840 -7.015 6.107 1.00 98.56 111 TRP A O 1
ATOM 832 N N . LYS A 1 112 ? -8.367 -9.200 6.230 1.00 98.38 112 LYS A N 1
ATOM 833 C CA . LYS A 1 112 ? -9.112 -9.270 4.976 1.00 98.38 112 LYS A CA 1
ATOM 834 C C . LYS A 1 112 ? -10.332 -10.163 5.148 1.00 98.38 112 LYS A C 1
ATOM 836 O O . LYS A 1 112 ? -10.194 -11.310 5.575 1.00 98.38 112 LYS A O 1
ATOM 841 N N . PHE A 1 113 ? -11.514 -9.652 4.821 1.00 97.81 113 PHE A N 1
ATOM 842 C CA . PHE A 1 113 ? -12.810 -10.302 5.019 1.00 97.81 113 PHE A CA 1
ATOM 843 C C . PHE A 1 113 ? -12.957 -10.887 6.436 1.00 97.81 113 PHE A C 1
ATOM 845 O O . PHE A 1 113 ? -13.397 -12.023 6.617 1.00 97.81 113 PHE A O 1
ATOM 852 N N . GLY A 1 114 ? -12.504 -10.138 7.448 1.00 97.69 114 GLY A N 1
ATOM 853 C CA . GLY A 1 114 ? -12.570 -10.534 8.858 1.00 97.69 114 GLY A CA 1
ATOM 854 C C . GLY A 1 114 ? -11.557 -11.602 9.281 1.00 97.69 114 GLY A C 1
ATOM 855 O O . GLY A 1 114 ? -11.602 -12.065 10.417 1.00 97.69 114 GLY A O 1
ATOM 856 N N . LYS A 1 115 ? -10.626 -11.998 8.405 1.00 98.44 115 LYS A N 1
ATOM 857 C CA . LYS A 1 115 ? -9.547 -12.941 8.723 1.00 98.44 115 LYS A CA 1
ATOM 858 C C . LYS A 1 115 ? -8.214 -12.215 8.814 1.00 98.44 115 LYS A C 1
ATOM 860 O O . LYS A 1 115 ? -7.851 -11.467 7.907 1.00 98.44 115 LYS A O 1
ATOM 865 N N . ARG A 1 116 ? -7.456 -12.476 9.879 1.00 98.25 116 ARG A N 1
ATOM 866 C CA . ARG A 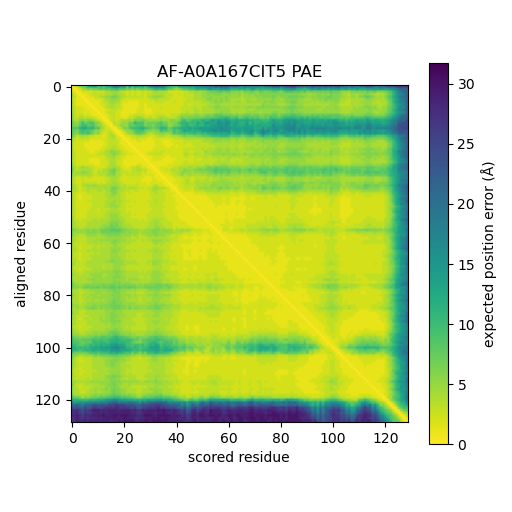1 116 ? -6.094 -11.958 10.022 1.00 98.25 116 ARG A CA 1
ATOM 867 C C . ARG A 1 116 ? -5.152 -12.695 9.073 1.00 98.25 116 ARG A C 1
ATOM 869 O O . ARG A 1 116 ? -4.973 -13.904 9.181 1.00 98.25 116 ARG A O 1
ATOM 876 N N . MET A 1 117 ? -4.557 -11.950 8.152 1.00 98.06 117 MET A N 1
ATOM 877 C CA . MET A 1 117 ? -3.643 -12.440 7.118 1.00 98.06 117 MET A CA 1
ATOM 878 C C . MET A 1 117 ? -2.177 -12.287 7.523 1.00 98.06 117 MET A C 1
ATOM 880 O O . MET A 1 117 ? -1.326 -13.049 7.076 1.00 98.06 117 MET A O 1
ATOM 884 N N . TYR A 1 118 ? -1.883 -11.289 8.354 1.00 97.88 118 TYR A N 1
ATOM 885 C CA . TYR A 1 118 ? -0.543 -10.997 8.841 1.00 97.88 118 TYR A CA 1
ATOM 886 C C . TYR A 1 118 ? -0.616 -10.506 10.280 1.00 97.88 118 TYR A C 1
ATOM 888 O O . TYR A 1 118 ? -1.531 -9.762 10.638 1.00 97.88 118 TYR A O 1
ATOM 896 N N . GLN A 1 119 ? 0.374 -10.907 11.070 1.00 97.25 119 GLN A N 1
ATOM 897 C CA . GLN A 1 119 ? 0.656 -10.357 12.384 1.00 97.25 119 GLN A CA 1
ATOM 898 C C . GLN A 1 119 ? 2.171 -10.239 12.528 1.00 97.25 119 GLN A C 1
ATOM 900 O O . GLN A 1 119 ? 2.906 -11.202 12.291 1.00 97.25 119 GLN A O 1
ATOM 905 N N . LYS A 1 120 ? 2.641 -9.060 12.914 1.00 94.44 120 LYS A N 1
ATOM 906 C CA . LYS A 1 120 ? 4.037 -8.824 13.249 1.00 94.44 120 LYS A CA 1
ATOM 907 C C . LYS A 1 120 ? 4.397 -9.643 14.487 1.00 94.44 120 LYS A C 1
ATOM 909 O O . LYS A 1 120 ? 3.669 -9.630 15.477 1.00 94.44 120 LYS A O 1
ATOM 914 N N . ALA A 1 121 ? 5.517 -10.360 14.433 1.00 87.31 121 ALA A N 1
ATOM 915 C CA . ALA A 1 121 ? 5.990 -11.132 15.575 1.00 87.31 121 ALA A CA 1
ATOM 916 C C . ALA A 1 121 ? 6.246 -10.196 16.766 1.00 87.31 121 ALA A C 1
ATOM 918 O O . ALA A 1 121 ? 7.012 -9.234 16.658 1.00 87.31 121 ALA A O 1
ATOM 919 N N . HIS A 1 122 ? 5.612 -10.480 17.903 1.00 74.81 122 HIS A N 1
ATOM 920 C CA . HIS A 1 122 ? 5.967 -9.831 19.154 1.00 74.81 122 HIS A CA 1
ATOM 921 C C . HIS A 1 122 ? 7.290 -10.433 19.627 1.00 74.81 122 HIS A C 1
ATOM 923 O O . HIS A 1 122 ? 7.329 -11.586 20.049 1.00 74.81 122 HIS A O 1
ATOM 929 N N . ASN A 1 123 ? 8.377 -9.661 19.577 1.00 57.94 123 ASN A N 1
ATOM 930 C CA . ASN A 1 123 ? 9.530 -9.980 20.409 1.00 57.94 123 ASN A CA 1
ATOM 931 C C . ASN A 1 123 ? 9.130 -9.665 21.849 1.00 57.94 123 ASN A C 1
ATOM 933 O O . ASN A 1 123 ? 9.186 -8.516 22.281 1.00 57.94 123 ASN A O 1
ATOM 937 N N . SER A 1 124 ? 8.699 -10.686 22.582 1.00 46.53 124 SER A N 1
ATOM 938 C CA . SER A 1 124 ? 8.685 -10.672 24.037 1.00 46.53 124 SER A CA 1
ATOM 939 C C . SER A 1 124 ? 10.137 -10.654 24.514 1.00 46.53 124 SER A C 1
ATOM 941 O O . SER A 1 124 ? 10.725 -11.682 24.840 1.00 46.53 124 SER A O 1
ATOM 943 N N . SER A 1 125 ? 10.749 -9.469 24.551 1.00 46.69 125 SER A N 1
ATOM 944 C CA . SER A 1 125 ? 11.807 -9.227 25.525 1.00 46.69 125 SER A CA 1
ATOM 945 C C . SER A 1 125 ? 11.133 -9.273 26.889 1.00 46.69 125 SER A C 1
ATOM 947 O O . SER A 1 125 ? 10.557 -8.284 27.341 1.00 46.69 125 SER A O 1
ATOM 949 N N . GLY A 1 126 ? 11.128 -10.465 27.483 1.00 45.44 126 GLY A N 1
ATOM 950 C CA . GLY A 1 126 ? 10.816 -10.633 28.885 1.00 45.44 126 GLY A CA 1
ATOM 951 C C . GLY A 1 126 ? 11.736 -9.731 29.692 1.00 45.44 126 GLY A C 1
ATOM 952 O O . GLY A 1 126 ? 12.956 -9.826 29.593 1.00 45.44 126 GLY A O 1
ATOM 953 N N . ASN A 1 127 ? 11.131 -8.854 30.474 1.00 38.47 127 ASN A N 1
ATOM 954 C CA . ASN A 1 127 ? 11.597 -8.663 31.826 1.00 38.47 127 ASN A CA 1
ATOM 955 C C . ASN A 1 127 ? 10.345 -8.588 32.692 1.00 38.47 127 ASN A C 1
ATOM 957 O O . ASN A 1 127 ? 9.631 -7.587 32.700 1.00 38.47 127 ASN A O 1
ATOM 961 N N . ASP A 1 128 ? 10.052 -9.727 33.313 1.00 43.62 128 ASP A N 1
ATOM 962 C CA . ASP A 1 128 ? 9.252 -9.782 34.520 1.00 43.62 128 ASP A CA 1
ATOM 963 C C . ASP A 1 128 ? 9.906 -8.896 35.596 1.00 43.62 128 ASP A C 1
ATOM 965 O O . ASP A 1 128 ? 11.137 -8.835 35.692 1.00 43.62 128 ASP A O 1
ATOM 969 N N . ILE A 1 129 ? 9.030 -8.346 36.446 1.00 39.16 129 ILE A N 1
ATOM 970 C CA . ILE A 1 129 ? 9.241 -7.586 37.695 1.00 39.16 129 ILE A CA 1
ATOM 971 C C . ILE A 1 129 ? 9.457 -6.074 37.531 1.00 39.16 129 ILE A C 1
ATOM 973 O O . ILE A 1 129 ? 10.542 -5.636 37.089 1.00 39.16 129 ILE A O 1
#

Foldseek 3Di:
DVCQVPDFDWDWDDDDPDIFIWGDDPFFIATPPDPHGDDTNDDPQNVLQVCCLPVVDDSVVSLCVVWVVVCVVVVNHPATSDPDPPHFPWDWDWDWDQDPSGIGIDTQWTDGSNDTPDGDDDPPPDDDD

Solvent-accessible surface area (backbone atoms only — not comparable to full-atom values): 7781 Å² total; per-residue (Å²): 120,87,63,49,91,52,77,71,47,78,42,85,43,72,63,82,96,43,79,48,44,36,32,37,54,83,52,47,25,19,35,60,100,51,88,52,72,61,70,67,34,71,54,71,64,59,52,50,35,50,50,36,56,73,67,68,55,55,70,70,64,54,48,36,66,77,26,36,47,55,19,46,78,71,73,33,56,75,42,37,49,47,88,55,91,85,24,49,46,53,50,71,44,70,45,81,40,86,50,99,82,45,74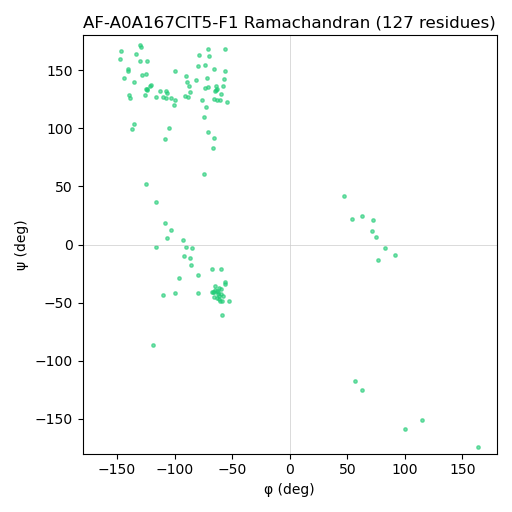,36,74,40,78,42,33,36,32,49,78,71,39,79,78,45,69,59,83,79,81,78,78,79,75,85,133

Nearest PDB structures (foldseek):
  7nuu-assembly1_A  TM=8.962E-01  e=1.443E-05  Homo sapiens
  1ymy-assembly1_A  TM=8.563E-01  e=7.701E-05  Escherichia coli K-12
  3egj-assembly2_B-2  TM=8.197E-01  e=1.231E-03  Vibrio cholerae
  6fv4-assembly1_A  TM=7.936E-01  e=3.285E-03  Mycolicibacterium smegmatis MC2 155

Radius of gyration: 18.6 Å; Cα contacts (8 Å, |Δi|>4): 188; chains: 1; bounding box: 42×30×66 Å

InterPro domains:
  IPR011059 Metal-dependent hydrolase, composite domain superfamily [G3DSA:2.30.40.10] (76-97)
  IPR013108 Amidohydrolase 3 [PF07969] (56-117)
  IPR032466 Metal-dependent hydrolase [SSF51556] (1-81)

Mean predicted aligned error: 5.83 Å

Organism: Cordyceps fumosorosea (strain ARSEF 2679) (NCBI:txid1081104)